Protein AF-A0A8B2S7N9-F1 (afdb_monomer_lite)

Sequence (149 aa):
MKIEQVSLKNFRCFEQLDVTFHPQLTVLIAPNGTGKTTILDAVRIALWTFVKGFDLGSQTGKSAAIQIEDMRIERRGQEMEPILPTLTRRQRHPVVQIRDMLGLNKDPNLVIERKKWFTQAVTMLKTAPDDFDQFLQSSPFRALIAASI

pLDDT: mean 75.24, std 12.62, range [42.97, 91.06]

Secondary structure (DSSP, 8-state):
----EEEEEEETTEEEEEEEPPSSEEEEEE-TTSSHHHHHHHHHHHHHHHHHTTT---S-SS-SS--GGGB-EEEETTEEEE---S--TTS--S--TTSGGGTTTT-HHHHHHHHHHHHHHHHHHHH-GGGHHHHHHTS-PPEEEEEE-

Radius of gyration: 17.72 Å; chains: 1; bounding box: 40×42×50 Å

Structure (mmCIF, N/CA/C/O backbone):
data_AF-A0A8B2S7N9-F1
#
_entry.id   AF-A0A8B2S7N9-F1
#
loop_
_atom_site.group_PDB
_atom_site.id
_atom_site.type_symbol
_atom_site.label_atom_id
_atom_site.label_alt_id
_atom_site.label_comp_id
_atom_site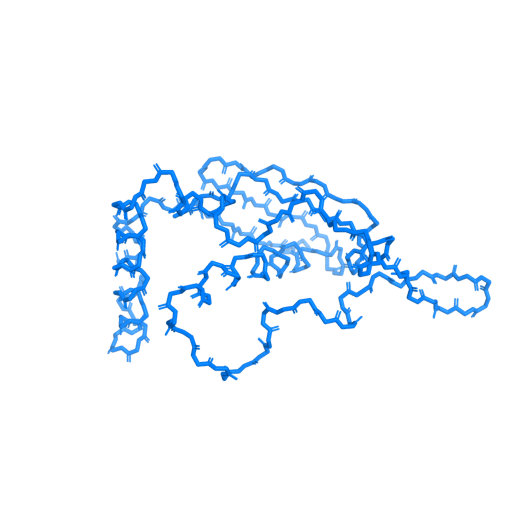.label_asym_id
_atom_site.label_entity_id
_atom_site.label_seq_id
_atom_site.pdbx_PDB_ins_code
_atom_site.Cartn_x
_atom_site.Cartn_y
_atom_site.Cartn_z
_atom_site.occupancy
_atom_site.B_iso_or_equiv
_atom_site.auth_seq_id
_atom_site.auth_comp_id
_atom_site.auth_asym_id
_atom_site.auth_atom_id
_atom_site.pdbx_PDB_model_num
ATOM 1 N N . MET A 1 1 ? -10.755 3.889 7.680 1.00 63.56 1 MET A N 1
ATOM 2 C CA . MET A 1 1 ? -10.506 4.533 6.365 1.00 63.56 1 MET A CA 1
ATOM 3 C C . MET A 1 1 ? -10.432 3.439 5.311 1.00 63.56 1 MET A C 1
ATOM 5 O O . MET A 1 1 ? -9.825 2.418 5.600 1.00 63.56 1 MET A O 1
ATOM 9 N N . LYS A 1 2 ? -11.070 3.603 4.146 1.00 73.25 2 LYS A N 1
ATOM 10 C CA . LYS A 1 2 ? -11.067 2.597 3.069 1.00 73.25 2 LYS A CA 1
ATOM 11 C C . LYS A 1 2 ? -10.343 3.179 1.855 1.00 73.25 2 LYS A C 1
ATOM 13 O O . LYS A 1 2 ? -10.622 4.312 1.484 1.00 73.25 2 LYS A O 1
ATOM 18 N N . ILE A 1 3 ? -9.397 2.432 1.292 1.00 78.38 3 ILE A N 1
ATOM 19 C CA . ILE A 1 3 ? -8.651 2.831 0.092 1.00 78.38 3 ILE A CA 1
ATOM 20 C C . ILE A 1 3 ? -9.337 2.200 -1.100 1.00 78.38 3 ILE A C 1
ATOM 22 O O . ILE A 1 3 ? -9.375 0.978 -1.173 1.00 78.38 3 ILE A O 1
ATOM 26 N N . GLU A 1 4 ? -9.867 3.011 -2.005 1.00 85.00 4 GLU A N 1
ATOM 27 C CA . GLU A 1 4 ? -10.627 2.540 -3.167 1.00 85.00 4 GLU A CA 1
ATOM 28 C C . GLU A 1 4 ? -9.724 2.176 -4.340 1.00 85.00 4 GLU A C 1
ATOM 30 O O . GLU A 1 4 ? -9.925 1.140 -4.968 1.00 85.00 4 GLU A O 1
ATOM 35 N N . GLN A 1 5 ? -8.698 2.987 -4.587 1.00 87.12 5 GLN A N 1
ATOM 36 C CA . GLN A 1 5 ? -7.778 2.816 -5.700 1.00 87.12 5 GLN A CA 1
ATOM 37 C C . GLN A 1 5 ? -6.368 3.260 -5.306 1.00 87.12 5 GLN A C 1
ATOM 39 O O . GLN A 1 5 ? -6.197 4.166 -4.486 1.00 87.12 5 GLN A O 1
ATOM 44 N N . VAL A 1 6 ? -5.363 2.631 -5.909 1.00 88.25 6 VAL A N 1
ATOM 45 C CA . VAL A 1 6 ? -3.984 3.124 -5.932 1.00 88.25 6 VAL A CA 1
ATOM 46 C C . VAL A 1 6 ? -3.490 3.183 -7.375 1.00 88.25 6 VAL A C 1
ATOM 48 O O . VAL A 1 6 ? -3.739 2.269 -8.158 1.00 88.25 6 VAL A O 1
ATOM 51 N N . SER A 1 7 ? -2.789 4.265 -7.701 1.00 89.12 7 SER A N 1
ATOM 52 C CA . SER A 1 7 ? -2.180 4.504 -9.008 1.00 89.12 7 SER A CA 1
ATOM 53 C C . SER A 1 7 ? -0.681 4.699 -8.823 1.00 89.12 7 SER A C 1
ATOM 55 O O . SER A 1 7 ? -0.256 5.574 -8.066 1.00 89.12 7 SER A O 1
ATOM 57 N N . LEU A 1 8 ? 0.117 3.874 -9.492 1.00 88.56 8 LEU A N 1
ATOM 58 C CA . LEU A 1 8 ? 1.575 3.893 -9.459 1.00 88.56 8 LEU A CA 1
ATOM 59 C C . LEU A 1 8 ? 2.109 4.297 -10.825 1.00 88.56 8 LEU A C 1
ATOM 61 O O . LEU A 1 8 ? 1.616 3.828 -11.848 1.00 88.56 8 LEU A O 1
ATOM 65 N N . LYS A 1 9 ? 3.155 5.121 -10.825 1.00 87.62 9 LYS A N 1
ATOM 66 C CA . LYS A 1 9 ? 3.867 5.528 -12.033 1.00 87.62 9 LYS A CA 1
ATOM 67 C C . LYS A 1 9 ? 5.363 5.593 -11.761 1.00 87.62 9 LYS A C 1
ATOM 69 O O . LYS A 1 9 ? 5.772 6.264 -10.817 1.00 87.62 9 LYS A O 1
ATOM 74 N N . ASN A 1 10 ? 6.161 4.914 -12.584 1.00 88.00 10 ASN A N 1
ATOM 75 C CA . ASN A 1 10 ? 7.617 4.787 -12.447 1.00 88.00 10 ASN A CA 1
ATOM 76 C C . ASN A 1 10 ? 8.065 4.398 -11.026 1.00 88.00 10 ASN A C 1
ATOM 78 O O . ASN A 1 10 ? 9.035 4.941 -10.496 1.00 88.00 10 ASN A O 1
ATOM 82 N N . PHE A 1 11 ? 7.345 3.456 -10.411 1.00 88.19 11 PHE A N 1
ATOM 83 C CA . PHE A 1 11 ? 7.568 3.017 -9.036 1.00 88.19 11 PHE A CA 1
ATOM 84 C C . PHE A 1 11 ? 8.031 1.557 -9.015 1.00 88.19 11 PHE A C 1
ATOM 86 O O .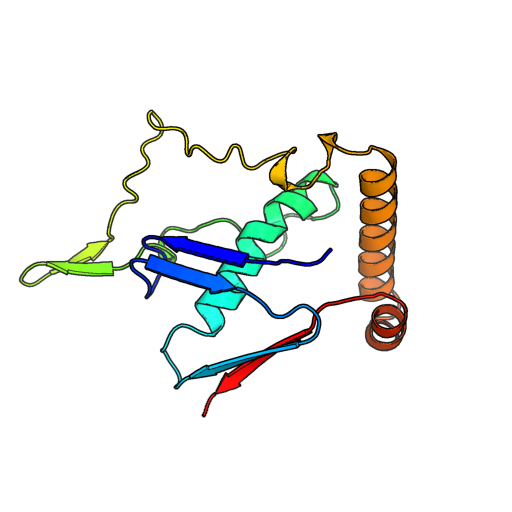 PHE A 1 11 ? 7.269 0.636 -9.326 1.00 88.19 11 PHE A O 1
ATOM 93 N N . ARG A 1 12 ? 9.295 1.348 -8.634 1.00 89.50 12 ARG A N 1
ATOM 94 C CA . ARG A 1 12 ? 9.993 0.054 -8.616 1.00 89.50 12 ARG A CA 1
ATOM 95 C C . ARG A 1 12 ? 9.808 -0.725 -9.925 1.00 89.50 12 ARG A C 1
ATOM 97 O O . ARG A 1 12 ? 10.293 -0.310 -10.967 1.00 89.50 12 ARG A O 1
ATOM 104 N N . CYS A 1 13 ? 9.117 -1.861 -9.897 1.00 88.81 13 CYS A N 1
ATOM 105 C CA . CYS A 1 13 ? 8.921 -2.716 -11.070 1.00 88.81 13 CYS A CA 1
ATOM 106 C C . CYS A 1 13 ? 7.817 -2.233 -12.025 1.00 88.81 13 CYS A C 1
ATOM 108 O O . CYS A 1 13 ? 7.702 -2.781 -13.119 1.00 88.81 13 CYS A O 1
ATOM 110 N N . PHE A 1 14 ? 7.028 -1.218 -11.657 1.00 90.00 14 PHE A N 1
ATOM 111 C CA . PHE A 1 14 ? 5.887 -0.762 -12.448 1.00 90.00 14 PHE A CA 1
ATOM 112 C C . PHE A 1 14 ? 6.179 0.561 -13.160 1.00 90.00 14 PHE A C 1
ATOM 114 O O . PHE A 1 14 ? 6.490 1.571 -12.526 1.00 90.00 14 PHE A O 1
ATOM 121 N N . GLU A 1 15 ? 6.032 0.570 -14.486 1.00 88.81 15 GLU A N 1
ATOM 122 C CA . GLU A 1 15 ? 5.989 1.812 -15.267 1.00 88.81 15 GLU A CA 1
ATOM 123 C C . GLU A 1 15 ? 4.670 2.556 -15.024 1.00 88.81 15 GLU A C 1
ATOM 125 O O . GLU A 1 15 ? 4.681 3.737 -14.685 1.00 88.81 15 GLU A O 1
ATOM 130 N N . GLN A 1 16 ? 3.547 1.842 -15.114 1.00 89.25 16 GLN A N 1
ATOM 131 C CA . GLN A 1 16 ? 2.208 2.309 -14.771 1.00 89.25 16 GLN A CA 1
ATOM 132 C C . GLN A 1 16 ? 1.421 1.126 -14.195 1.00 89.25 16 GLN A C 1
ATOM 134 O O . GLN A 1 16 ? 1.442 0.035 -14.765 1.00 89.25 16 GLN A O 1
ATOM 139 N N . LEU A 1 17 ? 0.736 1.329 -13.070 1.00 90.88 17 LEU A N 1
ATOM 140 C CA . LEU A 1 17 ? -0.179 0.342 -12.501 1.00 90.88 17 LEU A CA 1
ATOM 141 C C . LEU A 1 17 ? -1.345 1.042 -11.807 1.00 90.88 17 LEU A C 1
ATOM 143 O O . LEU A 1 17 ? -1.132 1.837 -10.896 1.00 90.88 17 LEU A O 1
ATOM 147 N N . ASP A 1 18 ? -2.565 0.673 -12.175 1.00 91.06 18 ASP A N 1
ATOM 148 C CA . ASP A 1 18 ? -3.789 1.119 -11.520 1.00 91.06 18 ASP A CA 1
ATOM 149 C C . ASP A 1 18 ? -4.493 -0.089 -10.900 1.00 91.06 18 ASP A C 1
ATOM 151 O O . ASP A 1 18 ? -4.818 -1.055 -11.590 1.00 91.06 18 ASP A O 1
ATOM 155 N N . VAL A 1 19 ? -4.703 -0.055 -9.584 1.00 89.31 19 VAL A N 1
ATOM 156 C CA . VAL A 1 19 ? -5.367 -1.132 -8.842 1.00 89.31 19 VAL A CA 1
ATOM 157 C C . VAL A 1 19 ? -6.598 -0.576 -8.152 1.00 89.31 19 VAL A C 1
ATOM 159 O O . VAL A 1 19 ? -6.491 0.274 -7.267 1.00 89.31 19 VAL A O 1
ATOM 162 N N . THR A 1 20 ? -7.763 -1.101 -8.518 1.00 89.81 20 THR A N 1
ATOM 163 C CA . THR A 1 20 ? -9.020 -0.867 -7.804 1.00 89.81 20 THR A CA 1
ATOM 164 C C . THR A 1 20 ? -9.225 -1.975 -6.780 1.00 89.81 20 THR A C 1
ATOM 166 O O . THR A 1 20 ? -9.207 -3.160 -7.102 1.00 89.81 20 THR A O 1
ATOM 169 N N . PHE A 1 21 ? -9.426 -1.589 -5.527 1.00 87.94 21 PHE A N 1
ATOM 170 C CA . PHE A 1 21 ? -9.610 -2.516 -4.422 1.00 87.94 21 PHE A CA 1
ATOM 171 C C . PHE A 1 21 ? -11.102 -2.778 -4.186 1.00 87.94 21 PHE A C 1
ATOM 173 O O . PHE A 1 21 ? -11.921 -1.852 -4.151 1.00 87.94 21 PHE A O 1
ATOM 180 N N . HIS A 1 22 ? -11.452 -4.036 -3.940 1.00 86.38 22 HIS A N 1
ATOM 181 C CA . HIS A 1 22 ? -12.820 -4.439 -3.631 1.00 86.38 22 HIS A CA 1
ATOM 182 C C . HIS A 1 22 ? -13.268 -3.906 -2.250 1.00 86.38 22 HIS A C 1
ATOM 184 O O . HIS A 1 22 ? -12.464 -3.901 -1.314 1.00 86.38 22 HIS A O 1
ATOM 190 N N . PRO A 1 23 ? -14.542 -3.494 -2.071 1.00 81.75 23 PRO A N 1
ATOM 191 C CA . PRO A 1 23 ? -15.082 -2.953 -0.819 1.00 81.75 23 PRO A CA 1
ATOM 192 C C . PRO A 1 23 ? -14.803 -3.734 0.466 1.00 81.75 23 PRO A C 1
ATOM 194 O O . PRO A 1 23 ? -14.652 -3.098 1.514 1.00 81.75 23 PRO A O 1
ATOM 197 N N . GLN A 1 24 ? -14.723 -5.064 0.380 1.00 80.12 24 GLN A N 1
ATOM 198 C CA . GLN A 1 24 ? -14.585 -5.970 1.526 1.00 80.12 24 GLN A CA 1
ATOM 199 C C . GLN A 1 24 ? -13.176 -6.580 1.640 1.00 80.12 24 GLN A C 1
ATOM 201 O O . GLN A 1 24 ? -12.457 -6.295 2.597 1.00 80.12 24 GLN A O 1
ATOM 206 N N . LEU A 1 25 ? -12.763 -7.384 0.656 1.00 82.69 25 LEU A N 1
ATOM 207 C CA . LEU A 1 25 ? -11.490 -8.108 0.639 1.00 82.69 25 LEU A CA 1
ATOM 208 C C . LEU A 1 25 ? -10.866 -8.040 -0.753 1.00 82.69 25 LEU A C 1
ATOM 210 O O . LEU A 1 25 ? -11.546 -8.315 -1.737 1.00 82.69 25 LEU A O 1
ATOM 214 N N . THR A 1 26 ? -9.576 -7.719 -0.831 1.00 87.56 26 THR A N 1
ATOM 215 C CA . THR A 1 26 ? -8.775 -7.897 -2.050 1.00 87.56 26 THR A CA 1
ATOM 216 C C . THR A 1 26 ? -7.607 -8.834 -1.763 1.00 87.56 26 THR A C 1
ATOM 218 O O . THR A 1 26 ? -6.863 -8.622 -0.804 1.00 87.56 26 THR A O 1
ATOM 221 N N . VAL A 1 27 ? -7.444 -9.856 -2.604 1.00 87.31 27 VAL A N 1
ATOM 222 C CA . VAL A 1 27 ? -6.336 -10.815 -2.530 1.00 87.31 27 VAL A CA 1
ATOM 223 C C . VAL A 1 27 ? -5.398 -10.568 -3.708 1.00 87.31 27 VAL A C 1
ATOM 225 O O . VAL A 1 27 ? -5.811 -10.647 -4.862 1.00 87.31 27 VAL A O 1
ATOM 228 N N . LEU A 1 28 ? -4.139 -10.245 -3.416 1.00 87.88 28 LEU A N 1
ATOM 229 C CA . LEU A 1 28 ? -3.084 -10.045 -4.404 1.00 87.88 28 LEU A CA 1
ATOM 230 C C . LEU A 1 28 ? -2.323 -11.355 -4.597 1.00 87.88 28 LEU A C 1
ATOM 232 O O . LEU A 1 28 ? -1.647 -11.826 -3.679 1.00 87.88 28 LEU A O 1
ATOM 236 N N . ILE A 1 29 ? -2.425 -11.915 -5.800 1.00 87.12 29 ILE A N 1
ATOM 237 C CA . ILE A 1 29 ? -1.832 -13.197 -6.176 1.00 87.12 29 ILE A CA 1
ATOM 238 C C . ILE A 1 29 ? -0.895 -12.974 -7.360 1.00 87.12 29 ILE A C 1
ATOM 240 O O . ILE A 1 29 ? -1.291 -12.416 -8.379 1.00 87.12 29 ILE A O 1
ATOM 244 N N . ALA A 1 30 ? 0.358 -13.391 -7.213 1.00 84.12 30 ALA A N 1
ATOM 245 C CA . ALA A 1 30 ? 1.383 -13.347 -8.253 1.00 84.12 30 ALA A CA 1
ATOM 246 C C . ALA A 1 30 ? 2.574 -14.226 -7.829 1.00 84.12 30 ALA A C 1
ATOM 248 O O . ALA A 1 30 ? 2.667 -14.567 -6.646 1.00 84.12 30 ALA A O 1
ATOM 249 N N . PRO A 1 31 ? 3.527 -14.527 -8.722 1.00 87.31 31 PRO A N 1
ATOM 250 C CA . PRO A 1 31 ? 4.816 -15.104 -8.346 1.00 87.31 31 PRO A CA 1
ATOM 251 C C . PRO A 1 31 ? 5.659 -14.176 -7.457 1.00 87.31 31 PRO A C 1
ATOM 253 O O . PRO A 1 31 ? 5.392 -12.972 -7.303 1.00 87.31 31 PRO A O 1
ATOM 256 N N . ASN A 1 32 ? 6.690 -14.733 -6.827 1.00 85.56 32 ASN A N 1
ATOM 257 C CA . ASN A 1 32 ? 7.689 -13.942 -6.111 1.00 85.56 32 ASN A CA 1
ATOM 258 C C . ASN A 1 32 ? 8.439 -13.005 -7.070 1.00 85.56 32 ASN A C 1
ATOM 260 O O . ASN A 1 32 ? 8.713 -13.348 -8.214 1.00 85.56 32 ASN A O 1
ATOM 264 N N . GLY A 1 33 ? 8.738 -11.790 -6.603 1.00 82.75 33 GLY A N 1
ATOM 265 C CA . GLY A 1 33 ? 9.415 -10.764 -7.407 1.00 82.75 33 GLY A CA 1
ATOM 266 C C . GLY A 1 33 ? 8.509 -9.943 -8.336 1.00 82.75 33 GLY A C 1
ATOM 267 O O . GLY A 1 33 ? 8.952 -8.924 -8.850 1.00 82.75 33 GLY A O 1
ATOM 268 N N . THR A 1 34 ? 7.226 -10.286 -8.493 1.00 85.62 34 THR A N 1
ATOM 269 C CA . THR A 1 34 ? 6.299 -9.577 -9.408 1.00 85.62 34 THR A CA 1
ATOM 270 C C . THR A 1 34 ? 5.741 -8.255 -8.849 1.00 85.62 34 THR A C 1
ATOM 272 O O . THR A 1 34 ? 4.916 -7.609 -9.480 1.00 85.62 34 THR A O 1
ATOM 275 N N . GLY A 1 35 ? 6.161 -7.826 -7.653 1.00 85.12 35 GLY A N 1
ATOM 276 C CA . GLY A 1 35 ? 5.763 -6.521 -7.105 1.00 85.12 35 GLY A CA 1
ATOM 277 C C . GLY A 1 35 ? 4.527 -6.513 -6.197 1.00 85.12 35 GLY A C 1
ATOM 278 O O . GLY A 1 35 ? 3.995 -5.447 -5.908 1.00 85.12 35 GLY A O 1
ATOM 279 N N . LYS A 1 36 ? 4.089 -7.659 -5.660 1.00 90.00 36 LYS A N 1
ATOM 280 C CA . LYS A 1 36 ? 3.011 -7.698 -4.643 1.00 90.00 36 LYS A CA 1
ATOM 281 C C . LYS A 1 36 ? 3.328 -6.808 -3.434 1.00 90.00 36 LYS A C 1
ATOM 283 O O . LYS A 1 36 ? 2.529 -5.960 -3.047 1.00 90.00 36 LYS A O 1
ATOM 288 N N . THR A 1 37 ? 4.537 -6.958 -2.888 1.00 88.69 37 THR A N 1
ATOM 289 C CA . THR A 1 37 ? 5.042 -6.130 -1.782 1.00 88.69 37 THR A CA 1
ATOM 290 C C . THR A 1 37 ? 5.159 -4.664 -2.188 1.00 88.69 37 THR A C 1
ATOM 292 O O . THR A 1 37 ? 4.873 -3.789 -1.383 1.00 88.69 37 THR A O 1
ATOM 295 N N . THR A 1 38 ? 5.488 -4.381 -3.453 1.00 90.31 38 THR A N 1
ATOM 296 C CA . THR A 1 38 ? 5.533 -3.016 -3.997 1.00 90.31 38 THR A CA 1
ATOM 297 C C . THR A 1 38 ? 4.173 -2.323 -3.909 1.00 90.31 38 THR A C 1
ATOM 299 O O . THR A 1 38 ? 4.125 -1.158 -3.529 1.00 90.31 38 THR A O 1
ATOM 302 N N . ILE A 1 39 ? 3.067 -3.021 -4.197 1.00 89.75 39 ILE A N 1
ATOM 303 C CA . ILE A 1 39 ? 1.714 -2.449 -4.072 1.00 89.75 39 ILE A CA 1
ATOM 304 C C . ILE A 1 39 ? 1.411 -2.108 -2.605 1.00 89.75 39 ILE A C 1
ATOM 306 O O . ILE A 1 39 ? 0.952 -1.004 -2.311 1.00 89.75 39 ILE A O 1
ATOM 310 N N . LEU A 1 40 ? 1.700 -3.028 -1.678 1.00 88.81 40 LEU A N 1
ATOM 311 C CA . LEU A 1 40 ? 1.479 -2.807 -0.243 1.00 88.81 40 LEU A CA 1
ATOM 312 C C . LEU A 1 40 ? 2.350 -1.671 0.315 1.00 88.81 40 LEU A C 1
ATOM 314 O O . LEU A 1 40 ? 1.860 -0.837 1.078 1.00 88.81 40 LEU A O 1
ATOM 318 N N . ASP A 1 41 ? 3.615 -1.593 -0.098 1.00 87.62 41 ASP A N 1
ATOM 319 C CA . ASP A 1 41 ? 4.527 -0.517 0.294 1.00 87.62 41 ASP A CA 1
ATOM 320 C C . ASP A 1 41 ? 4.084 0.836 -0.265 1.00 87.62 41 ASP A C 1
ATOM 322 O O . ASP A 1 41 ? 4.107 1.833 0.456 1.00 87.62 41 ASP A O 1
ATOM 326 N N . ALA A 1 42 ? 3.625 0.887 -1.516 1.00 87.38 42 ALA A N 1
ATOM 327 C CA . ALA A 1 42 ? 3.106 2.118 -2.098 1.00 87.38 42 ALA A CA 1
ATOM 328 C C . ALA A 1 42 ? 1.876 2.627 -1.335 1.00 87.38 42 ALA A C 1
ATOM 330 O O . ALA A 1 42 ? 1.792 3.811 -1.003 1.00 87.38 42 ALA A O 1
ATOM 331 N N . VAL A 1 43 ? 0.954 1.721 -0.989 1.00 86.88 43 VAL A N 1
ATOM 332 C CA . VAL A 1 43 ? -0.196 2.033 -0.135 1.00 86.88 43 VAL A CA 1
ATOM 333 C C . VAL A 1 43 ? 0.273 2.560 1.224 1.00 86.88 43 VAL A C 1
ATOM 335 O O . VAL A 1 43 ? -0.195 3.608 1.667 1.00 86.88 43 VAL A O 1
ATOM 338 N N . ARG A 1 44 ? 1.240 1.898 1.869 1.00 85.12 44 ARG A N 1
ATOM 339 C CA . ARG A 1 44 ? 1.822 2.346 3.143 1.00 85.12 44 ARG A CA 1
ATOM 340 C C . ARG A 1 44 ? 2.407 3.759 3.047 1.00 85.12 44 ARG A C 1
ATOM 342 O O . ARG A 1 44 ? 2.121 4.584 3.913 1.00 85.12 44 ARG A O 1
ATOM 349 N N . ILE A 1 45 ? 3.215 4.043 2.024 1.00 83.00 45 ILE A N 1
ATOM 350 C CA . ILE A 1 45 ? 3.842 5.358 1.811 1.00 83.00 45 ILE A CA 1
ATOM 351 C C . ILE A 1 45 ? 2.768 6.430 1.587 1.00 83.00 45 ILE A C 1
ATOM 353 O O . ILE A 1 45 ? 2.814 7.490 2.214 1.00 83.00 45 ILE A O 1
ATOM 357 N N . ALA A 1 46 ? 1.760 6.143 0.757 1.00 80.81 46 ALA A N 1
ATOM 358 C CA . ALA A 1 46 ? 0.653 7.061 0.505 1.00 80.81 46 ALA A CA 1
ATOM 359 C C . ALA A 1 46 ? -0.118 7.389 1.796 1.00 80.81 46 ALA A C 1
ATOM 361 O O . ALA A 1 46 ? -0.390 8.558 2.080 1.00 80.81 46 ALA A O 1
ATOM 362 N N . LEU A 1 47 ? -0.406 6.370 2.611 1.00 78.44 47 LEU A N 1
ATOM 363 C CA . LEU A 1 47 ? -1.109 6.503 3.887 1.00 78.44 47 LEU A CA 1
ATOM 364 C C . LEU A 1 47 ? -0.299 7.229 4.963 1.00 78.44 47 LEU A C 1
ATOM 366 O O . LEU A 1 47 ? -0.879 7.910 5.807 1.00 78.44 47 LEU A O 1
ATOM 370 N N . TRP A 1 48 ? 1.028 7.113 4.961 1.00 76.69 48 TRP A N 1
ATOM 371 C CA . TRP A 1 48 ? 1.860 7.712 6.006 1.00 76.69 48 TRP A CA 1
ATOM 372 C C . TRP A 1 48 ? 1.752 9.237 6.057 1.00 76.69 48 TRP A C 1
ATOM 374 O O . TRP A 1 48 ? 1.852 9.830 7.130 1.00 76.69 48 TRP A O 1
ATOM 384 N N . THR A 1 49 ? 1.473 9.877 4.919 1.00 69.31 49 THR A N 1
ATOM 385 C CA . THR A 1 49 ? 1.188 11.319 4.859 1.00 69.31 49 THR A CA 1
ATOM 386 C C . THR A 1 49 ? -0.012 11.715 5.730 1.00 69.31 49 THR A C 1
ATOM 388 O O . THR A 1 49 ? 0.041 12.744 6.402 1.00 69.31 49 THR A O 1
ATOM 391 N N . PHE A 1 50 ? -1.048 10.868 5.800 1.00 71.12 50 PHE A N 1
ATOM 392 C CA . PHE A 1 50 ? -2.194 11.042 6.698 1.00 71.12 50 PHE A CA 1
ATOM 393 C C . PHE A 1 50 ? -1.773 10.921 8.159 1.00 71.12 50 PHE A C 1
ATOM 395 O O . PHE A 1 50 ? -2.066 11.802 8.959 1.00 71.12 50 PHE A O 1
ATOM 402 N N . VAL A 1 51 ? -1.048 9.850 8.494 1.00 71.75 51 VAL A N 1
ATOM 403 C CA . VAL A 1 51 ? -0.619 9.548 9.869 1.00 71.75 51 VAL A CA 1
ATOM 404 C C . VAL A 1 51 ? 0.278 10.658 10.424 1.00 71.75 51 VAL A C 1
ATOM 406 O O . VAL A 1 51 ? 0.073 11.105 11.553 1.00 71.75 51 VAL A O 1
ATOM 409 N N . LYS A 1 52 ? 1.214 11.171 9.611 1.00 70.19 52 LYS A N 1
ATOM 410 C CA . LYS A 1 52 ? 2.057 12.324 9.966 1.00 70.19 52 LYS A CA 1
ATOM 411 C C . LYS A 1 52 ? 1.243 13.568 10.325 1.00 70.19 52 LYS A C 1
ATOM 413 O O . LYS A 1 52 ? 1.649 14.309 11.211 1.00 70.19 52 LYS A O 1
ATOM 418 N N . GLY A 1 53 ? 0.097 13.787 9.677 1.00 65.31 53 GLY A N 1
ATOM 419 C CA . GLY A 1 53 ? -0.775 14.933 9.949 1.00 65.31 53 GLY A CA 1
ATOM 420 C C . GLY A 1 53 ? -1.356 14.971 11.369 1.00 65.31 53 GLY A C 1
ATOM 421 O O . GLY A 1 53 ? -1.850 16.015 11.787 1.00 65.31 53 GLY A O 1
ATOM 422 N N . PHE A 1 54 ? -1.289 13.867 12.121 1.00 64.88 54 PHE A N 1
ATOM 423 C CA . PHE A 1 54 ? -1.823 13.778 13.482 1.00 64.88 54 PHE A CA 1
ATOM 424 C C . PHE A 1 54 ? -0.780 13.913 14.593 1.00 64.88 54 PHE A C 1
ATOM 426 O O . PHE A 1 54 ? -1.173 13.858 15.757 1.00 64.88 54 PHE A O 1
ATOM 433 N N . ASP A 1 55 ? 0.501 14.093 14.251 1.00 64.81 55 ASP A N 1
ATOM 434 C CA . ASP A 1 55 ? 1.626 14.128 15.204 1.00 64.81 55 ASP A CA 1
ATOM 435 C C . ASP A 1 55 ? 1.763 12.835 16.045 1.00 64.81 55 ASP A C 1
ATOM 437 O O . ASP A 1 55 ? 2.299 12.815 17.147 1.00 64.81 55 ASP A O 1
ATOM 441 N N . LEU A 1 56 ? 1.239 11.717 15.525 1.00 61.31 56 LEU A N 1
ATOM 442 C CA . LEU A 1 56 ? 1.161 10.426 16.226 1.00 61.31 56 LEU A CA 1
ATOM 443 C C . LEU A 1 56 ? 2.377 9.510 15.987 1.00 61.31 56 LEU A C 1
ATOM 445 O O . LEU A 1 56 ? 2.392 8.381 16.478 1.00 61.31 56 LEU A O 1
ATOM 449 N N . GLY A 1 57 ? 3.387 9.949 15.228 1.00 56.47 57 GLY A N 1
ATOM 450 C CA . GLY A 1 57 ? 4.523 9.111 14.827 1.00 56.47 57 GLY A CA 1
ATOM 451 C C . GLY A 1 57 ? 5.882 9.725 15.156 1.00 56.47 57 GLY A C 1
ATOM 452 O O . GLY A 1 57 ? 6.246 10.753 14.591 1.00 56.47 57 GLY A O 1
ATOM 453 N N . SER A 1 58 ? 6.674 9.051 15.997 1.00 54.91 58 SER A N 1
ATOM 454 C CA . SER A 1 58 ? 8.116 9.298 16.120 1.00 54.91 58 SER A CA 1
ATOM 455 C C . SER A 1 58 ? 8.851 8.782 14.874 1.00 54.91 58 SER A C 1
ATOM 457 O O . SER A 1 58 ? 8.474 7.757 14.307 1.00 54.91 58 SER A O 1
ATOM 459 N N . GLN A 1 59 ? 9.920 9.462 14.436 1.00 52.81 59 GLN A N 1
ATOM 460 C CA . GLN A 1 59 ? 10.743 9.074 13.270 1.00 52.81 59 GLN A CA 1
ATOM 461 C C . GLN A 1 59 ? 11.624 7.827 13.502 1.00 52.81 59 GLN A C 1
ATOM 463 O O . GLN A 1 59 ? 12.752 7.738 13.027 1.00 52.81 59 GLN A O 1
ATOM 468 N N . THR A 1 60 ? 11.146 6.846 14.253 1.00 42.97 60 THR A N 1
ATOM 469 C CA . THR A 1 60 ? 11.897 5.629 14.565 1.00 42.97 60 THR A CA 1
ATOM 470 C C . THR A 1 60 ? 11.508 4.523 13.584 1.00 42.97 60 THR A C 1
ATOM 472 O O . THR A 1 60 ? 10.571 3.771 13.836 1.00 42.97 60 THR A O 1
ATOM 475 N N . GLY A 1 61 ? 12.191 4.453 12.432 1.00 55.50 61 GLY A N 1
ATOM 476 C CA . GLY A 1 61 ? 12.055 3.370 11.443 1.00 55.50 61 GLY A CA 1
ATOM 477 C C . GLY A 1 61 ? 12.334 3.790 9.992 1.00 55.50 61 GLY A C 1
ATOM 478 O O . GLY A 1 61 ? 12.619 4.958 9.727 1.00 55.50 61 GLY A O 1
ATOM 479 N N . LYS A 1 62 ? 12.227 2.845 9.034 1.00 55.56 62 LYS A N 1
ATOM 480 C CA . LYS A 1 62 ? 12.243 3.163 7.589 1.00 55.56 62 LYS A CA 1
ATOM 481 C C . LYS A 1 62 ? 11.231 4.275 7.333 1.00 55.56 62 LYS A C 1
ATOM 483 O O . LYS A 1 62 ? 10.036 4.093 7.576 1.00 55.56 62 LYS A O 1
ATOM 488 N N . SER A 1 63 ? 11.721 5.417 6.856 1.00 59.78 63 SER A N 1
ATOM 489 C CA . SER A 1 63 ? 10.872 6.545 6.494 1.00 59.78 63 SER A CA 1
ATOM 490 C C . SER A 1 63 ? 9.845 6.049 5.484 1.00 59.78 63 SER A C 1
ATOM 492 O O . SER A 1 63 ? 10.227 5.623 4.399 1.00 59.78 63 SER A O 1
ATOM 494 N N . ALA A 1 64 ? 8.556 6.085 5.835 1.00 69.81 64 ALA A N 1
ATOM 495 C CA . ALA A 1 64 ? 7.460 5.828 4.900 1.00 69.81 64 ALA A CA 1
ATOM 496 C C . ALA A 1 64 ? 7.268 7.057 3.991 1.00 69.81 64 ALA A C 1
ATOM 498 O O . ALA A 1 64 ? 6.244 7.732 3.975 1.00 69.81 64 ALA A O 1
ATOM 499 N N . ALA A 1 65 ? 8.351 7.383 3.302 1.00 75.50 65 ALA A N 1
ATOM 500 C CA . ALA A 1 65 ? 8.491 8.382 2.269 1.00 75.50 65 ALA A CA 1
ATOM 501 C C . ALA A 1 65 ? 9.095 7.672 1.055 1.00 75.50 65 ALA A C 1
ATOM 503 O O . ALA A 1 65 ? 9.766 6.655 1.214 1.00 75.50 65 ALA A O 1
ATOM 504 N N . ILE A 1 66 ? 8.859 8.221 -0.132 1.00 81.62 66 ILE A N 1
ATOM 505 C CA . ILE A 1 66 ? 9.459 7.712 -1.366 1.00 81.62 66 ILE A CA 1
ATOM 506 C C . ILE A 1 66 ? 10.979 7.875 -1.265 1.00 81.62 66 ILE A C 1
ATOM 508 O O . ILE A 1 66 ? 11.465 8.974 -0.984 1.00 81.62 66 ILE A O 1
ATOM 512 N N . GLN A 1 67 ? 11.712 6.788 -1.479 1.00 82.81 67 GLN A N 1
ATOM 513 C CA . GLN A 1 67 ? 13.171 6.760 -1.456 1.00 82.81 67 GLN A CA 1
ATOM 514 C C . GLN A 1 67 ? 13.750 6.642 -2.868 1.00 82.81 67 GLN A C 1
ATOM 516 O O . GLN A 1 67 ? 13.050 6.334 -3.828 1.00 82.81 67 GLN A O 1
ATOM 521 N N . ILE A 1 68 ? 15.058 6.867 -2.998 1.00 81.12 68 ILE A N 1
ATOM 522 C CA . ILE A 1 68 ? 15.775 6.696 -4.273 1.00 81.12 68 ILE A CA 1
ATOM 523 C C . ILE A 1 68 ? 15.648 5.246 -4.773 1.00 81.12 68 ILE A C 1
ATOM 525 O O . ILE A 1 68 ? 15.466 5.030 -5.967 1.00 81.12 68 ILE A O 1
ATOM 529 N N . GLU A 1 69 ? 15.661 4.271 -3.858 1.00 83.00 69 GLU A N 1
ATOM 530 C CA . GLU A 1 69 ? 15.459 2.841 -4.148 1.00 83.00 69 GLU A CA 1
ATOM 531 C C . GLU A 1 69 ? 14.061 2.501 -4.692 1.00 83.00 69 GLU A C 1
ATOM 533 O O . GLU A 1 69 ? 13.869 1.439 -5.280 1.00 83.00 69 GLU A O 1
ATOM 538 N N . ASP A 1 70 ? 13.088 3.403 -4.539 1.00 84.94 70 ASP A N 1
ATOM 539 C CA . ASP A 1 70 ? 11.744 3.214 -5.076 1.00 84.94 70 ASP A CA 1
ATOM 540 C C . ASP A 1 70 ? 11.622 3.621 -6.554 1.00 84.94 70 ASP A C 1
ATOM 542 O O . ASP A 1 70 ? 10.583 3.376 -7.174 1.00 84.94 70 ASP A O 1
ATOM 546 N N . MET A 1 71 ? 12.654 4.239 -7.140 1.00 85.50 71 MET A N 1
ATOM 547 C CA . MET A 1 71 ? 12.645 4.599 -8.558 1.00 85.50 71 MET A CA 1
ATOM 548 C C . MET A 1 71 ? 12.704 3.352 -9.438 1.00 85.50 71 MET A C 1
ATOM 550 O O . MET A 1 71 ? 13.491 2.434 -9.200 1.00 85.50 71 MET A O 1
ATOM 554 N N . ARG A 1 72 ? 11.884 3.330 -10.495 1.00 85.06 72 ARG A N 1
ATOM 555 C CA . ARG A 1 72 ? 11.991 2.297 -11.531 1.00 85.06 72 ARG A CA 1
ATOM 556 C C . ARG A 1 72 ? 13.357 2.378 -12.200 1.00 85.06 72 ARG A C 1
ATOM 558 O O . ARG A 1 72 ? 13.789 3.460 -12.579 1.00 85.06 72 ARG A O 1
ATOM 565 N N . ILE A 1 73 ? 14.004 1.233 -12.374 1.00 85.56 73 ILE A N 1
ATOM 566 C CA . ILE A 1 73 ? 15.272 1.117 -13.097 1.00 85.56 73 ILE A CA 1
ATOM 567 C C . ILE A 1 73 ? 14.997 0.372 -14.400 1.00 85.56 73 ILE A C 1
ATOM 569 O O . ILE A 1 73 ? 14.324 -0.660 -14.400 1.00 85.56 73 ILE A O 1
ATOM 573 N N . GLU A 1 74 ? 15.501 0.900 -15.507 1.00 84.12 74 GLU A N 1
ATOM 574 C CA . GLU A 1 74 ? 15.340 0.321 -16.836 1.00 84.12 74 GLU A CA 1
ATOM 575 C C . GLU A 1 74 ? 16.695 0.200 -17.526 1.00 84.12 74 GLU A C 1
ATOM 577 O O . GLU A 1 74 ? 17.592 1.021 -17.337 1.00 84.12 74 GLU A O 1
ATOM 582 N N . ARG A 1 75 ? 16.854 -0.852 -18.329 1.00 81.81 75 ARG A N 1
ATOM 583 C CA . ARG A 1 75 ? 18.074 -1.051 -19.101 1.00 81.81 75 ARG A CA 1
ATOM 584 C C . ARG A 1 75 ? 18.058 -0.136 -20.321 1.00 81.81 75 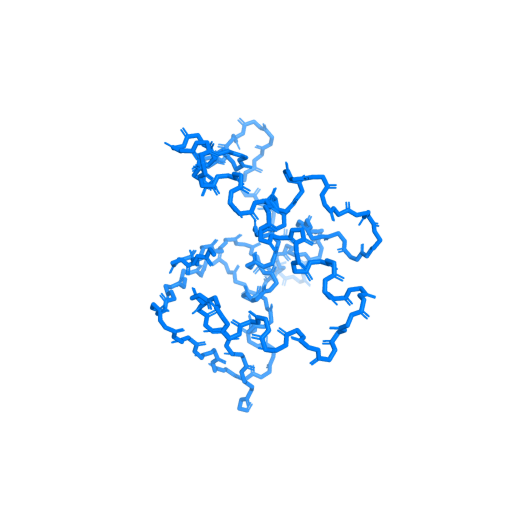ARG A C 1
ATOM 586 O O . ARG A 1 75 ? 17.237 -0.329 -21.217 1.00 81.81 75 ARG A O 1
ATOM 593 N N . ARG A 1 76 ? 18.994 0.808 -20.390 1.00 81.44 76 ARG A N 1
ATOM 594 C CA . ARG A 1 76 ? 19.238 1.638 -21.575 1.00 81.44 76 ARG A CA 1
ATOM 595 C C . ARG A 1 76 ? 20.612 1.303 -22.139 1.00 81.44 76 ARG A C 1
ATOM 597 O O . ARG A 1 76 ? 21.648 1.643 -21.582 1.00 81.44 76 ARG A O 1
ATOM 604 N N . GLY A 1 77 ? 20.616 0.558 -23.245 1.00 82.94 77 GLY A N 1
ATOM 605 C CA . GLY A 1 77 ? 21.847 0.032 -23.836 1.00 82.94 77 GLY A CA 1
ATOM 606 C C . GLY A 1 77 ? 22.525 -1.003 -22.930 1.00 82.94 77 GLY A C 1
ATOM 607 O O . GLY A 1 77 ? 21.953 -2.057 -22.634 1.00 82.94 77 GLY A O 1
ATOM 608 N N . GLN A 1 78 ? 23.761 -0.723 -22.513 1.00 79.00 78 GLN A N 1
ATOM 609 C CA . GLN A 1 78 ? 24.535 -1.605 -21.631 1.00 79.00 78 GLN A CA 1
ATOM 610 C C . GLN A 1 78 ? 24.388 -1.269 -20.140 1.00 79.00 78 GLN A C 1
ATOM 612 O O . GLN A 1 78 ? 24.805 -2.077 -19.314 1.00 79.00 78 GLN A O 1
ATOM 617 N N . GLU A 1 79 ? 23.745 -0.153 -19.791 1.00 82.81 79 GLU A N 1
ATOM 618 C CA . GLU A 1 79 ? 23.635 0.327 -18.413 1.00 82.81 79 GLU A CA 1
ATOM 619 C C . GLU A 1 79 ? 22.201 0.217 -17.872 1.00 82.81 79 GLU A C 1
ATOM 621 O O . GLU A 1 79 ? 21.218 0.188 -18.619 1.00 82.81 79 GLU A O 1
ATOM 626 N N . MET A 1 80 ? 22.089 0.111 -16.547 1.00 79.00 80 MET A N 1
ATOM 627 C CA . MET A 1 80 ? 20.821 0.176 -15.822 1.00 79.00 80 MET A CA 1
ATOM 628 C C . MET A 1 80 ? 20.654 1.598 -15.294 1.00 79.00 80 MET A C 1
A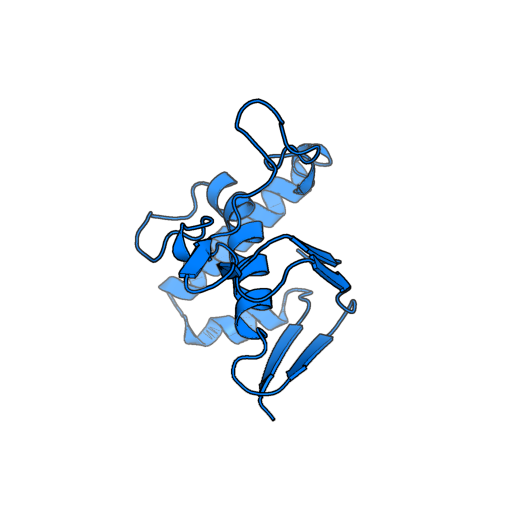TOM 630 O O . MET A 1 80 ? 21.394 2.011 -14.403 1.00 79.00 80 MET A O 1
ATOM 634 N N . GLU A 1 81 ? 19.686 2.336 -15.826 1.00 82.06 81 GLU A N 1
ATOM 635 C CA . GLU A 1 81 ? 19.458 3.734 -15.465 1.00 82.06 81 GLU A CA 1
ATOM 636 C C . GLU A 1 81 ? 18.158 3.892 -14.660 1.00 82.06 81 GLU A C 1
ATOM 638 O O . GLU A 1 81 ? 17.137 3.280 -14.998 1.00 82.06 81 GLU A O 1
ATOM 643 N N . PRO A 1 82 ? 18.150 4.720 -13.598 1.00 79.50 82 PRO A N 1
ATOM 644 C CA . PRO A 1 82 ? 16.920 5.081 -12.915 1.00 79.50 82 PRO A CA 1
ATOM 645 C C . PRO A 1 82 ? 16.070 5.984 -13.815 1.00 79.50 82 PRO A C 1
ATOM 647 O O . PRO A 1 82 ? 16.528 7.009 -14.325 1.00 79.50 82 PRO A O 1
ATOM 650 N N . ILE A 1 83 ? 14.796 5.642 -13.964 1.00 80.56 83 ILE A N 1
ATOM 651 C CA . ILE A 1 83 ? 13.822 6.496 -14.630 1.00 80.56 83 ILE A CA 1
ATOM 652 C C . ILE A 1 83 ? 13.470 7.627 -13.680 1.00 80.56 83 ILE A C 1
ATOM 654 O O . ILE A 1 83 ? 12.752 7.447 -12.693 1.00 80.56 83 ILE A O 1
ATOM 658 N N . LEU A 1 84 ? 13.968 8.815 -14.009 1.00 70.75 84 LEU A N 1
ATOM 659 C CA . LEU A 1 84 ? 13.620 10.019 -13.280 1.00 70.75 84 LEU A CA 1
ATOM 660 C C . LEU A 1 84 ? 12.109 10.267 -13.387 1.00 70.75 84 LEU A C 1
ATOM 662 O O . LEU A 1 84 ? 11.539 10.180 -14.483 1.00 70.75 84 LEU A O 1
ATOM 666 N N . PRO A 1 85 ? 11.438 10.605 -12.275 1.00 64.94 85 PRO A N 1
ATOM 667 C CA . PRO A 1 85 ? 10.054 11.030 -12.342 1.00 64.94 85 PRO A CA 1
ATOM 668 C C . PRO A 1 85 ? 9.955 12.247 -13.264 1.00 64.94 85 PRO A C 1
ATOM 670 O O . PRO A 1 85 ? 10.709 13.210 -13.137 1.00 64.94 85 PRO A O 1
ATOM 673 N N . THR A 1 86 ? 8.984 12.235 -14.177 1.00 62.06 86 THR A N 1
ATOM 674 C CA . THR A 1 86 ? 8.713 13.375 -15.070 1.00 62.06 86 THR A CA 1
ATOM 675 C C . THR A 1 86 ? 8.285 14.633 -14.305 1.00 62.06 86 THR A C 1
ATOM 677 O O . THR A 1 86 ? 8.259 15.719 -14.871 1.00 62.06 86 THR A O 1
ATOM 680 N N . LEU A 1 87 ? 7.958 14.504 -13.015 1.00 58.50 87 LEU A N 1
ATOM 681 C CA . LEU A 1 87 ? 7.578 15.599 -12.131 1.00 58.50 87 LEU A CA 1
ATOM 682 C C . LEU A 1 87 ? 8.828 16.282 -11.564 1.00 58.50 87 LEU A C 1
ATOM 684 O O . LEU A 1 87 ? 9.473 15.791 -10.641 1.00 58.50 87 LEU A O 1
ATOM 688 N N . THR A 1 88 ? 9.155 17.451 -12.104 1.00 56.44 88 THR A N 1
ATOM 689 C CA . THR A 1 88 ? 10.181 18.340 -11.542 1.00 56.44 88 THR A CA 1
ATOM 690 C C . THR A 1 88 ? 9.587 19.241 -10.458 1.00 56.44 88 THR A C 1
ATOM 692 O O . THR A 1 88 ? 8.390 19.500 -10.446 1.00 56.44 88 THR A O 1
ATOM 695 N N . ARG A 1 89 ? 10.415 19.833 -9.582 1.00 54.62 89 ARG A N 1
ATOM 696 C CA . ARG A 1 89 ? 9.972 20.808 -8.553 1.00 54.62 89 ARG A CA 1
ATOM 697 C C . ARG A 1 89 ? 9.152 21.988 -9.124 1.00 54.62 89 ARG A C 1
ATOM 699 O O . ARG A 1 89 ? 8.427 22.645 -8.382 1.00 54.62 89 ARG A O 1
ATOM 706 N N . ARG A 1 90 ? 9.271 22.254 -10.434 1.00 52.06 90 ARG A N 1
ATOM 707 C CA . ARG A 1 90 ? 8.504 23.256 -11.198 1.00 52.06 90 ARG A CA 1
ATOM 708 C C . ARG A 1 90 ? 7.134 22.748 -11.670 1.00 52.06 90 ARG A C 1
ATOM 710 O O . ARG A 1 90 ? 6.214 23.547 -11.798 1.00 52.06 90 ARG A O 1
ATOM 717 N N . GLN A 1 91 ? 6.984 21.445 -11.893 1.00 54.50 91 GLN A N 1
ATOM 718 C CA . GLN A 1 91 ? 5.721 20.795 -12.228 1.00 54.50 91 GLN A CA 1
ATOM 719 C C . GLN A 1 91 ? 5.118 20.189 -10.961 1.00 54.50 91 GLN A C 1
ATOM 721 O O . GLN A 1 91 ? 5.444 19.077 -10.549 1.00 54.50 91 GLN A O 1
ATOM 726 N N . ARG A 1 92 ? 4.229 20.948 -10.314 1.00 47.56 92 ARG A N 1
ATOM 727 C CA . ARG A 1 92 ? 3.439 20.420 -9.199 1.00 47.56 92 ARG A CA 1
ATOM 728 C C . ARG A 1 92 ? 2.564 19.287 -9.727 1.00 47.56 92 ARG A C 1
ATOM 730 O O . ARG A 1 92 ? 1.887 19.461 -10.738 1.00 47.56 92 ARG A O 1
ATOM 737 N N . HIS A 1 93 ? 2.567 18.145 -9.042 1.00 55.06 93 HIS A N 1
ATOM 738 C CA . HIS A 1 93 ? 1.581 17.105 -9.318 1.00 55.06 93 HIS A CA 1
ATOM 739 C C . HIS A 1 93 ? 0.184 17.745 -9.194 1.00 55.06 93 HIS A C 1
ATOM 741 O O . HIS A 1 93 ? -0.034 18.493 -8.237 1.00 55.06 93 HIS A O 1
ATOM 747 N N . PRO A 1 94 ? -0.782 17.452 -10.087 1.00 52.62 94 PRO A N 1
ATOM 748 C CA . PRO A 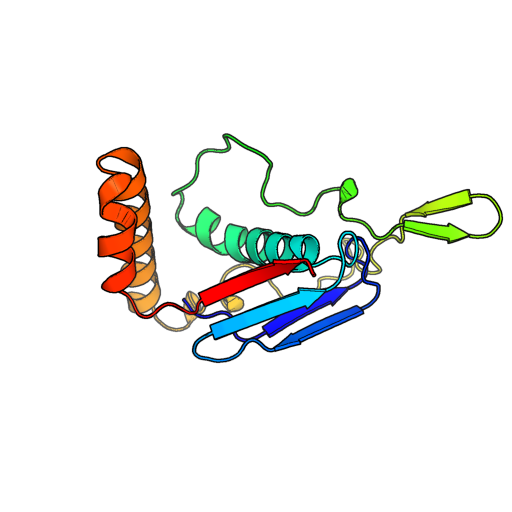1 94 ? -2.169 17.929 -9.953 1.00 52.62 94 PRO A CA 1
ATOM 749 C C . PRO A 1 94 ? -2.835 17.511 -8.629 1.00 52.62 94 PRO A C 1
ATOM 751 O O . PRO A 1 94 ? -3.891 18.010 -8.260 1.00 52.62 94 PRO A O 1
ATOM 754 N N . VAL A 1 95 ? -2.192 16.601 -7.900 1.00 52.38 95 VAL A N 1
ATOM 755 C CA . VAL A 1 95 ? -2.583 16.113 -6.593 1.00 52.38 95 VAL A CA 1
ATOM 756 C C . VAL A 1 95 ? -1.777 16.884 -5.551 1.00 52.38 95 VAL A C 1
ATOM 758 O O . VAL A 1 95 ? -0.588 16.636 -5.357 1.00 52.38 95 VAL A O 1
ATOM 761 N N . VAL A 1 96 ? -2.423 17.823 -4.860 1.00 52.19 96 VAL A N 1
ATOM 762 C CA . VAL A 1 96 ? -1.842 18.474 -3.680 1.00 52.19 96 VAL A CA 1
ATOM 763 C C . VAL A 1 96 ? -2.120 17.579 -2.473 1.00 52.19 96 VAL A C 1
ATOM 765 O O . VAL A 1 96 ? -3.160 17.643 -1.816 1.00 52.19 96 VAL A O 1
ATOM 768 N N . GLN A 1 97 ? -1.187 16.665 -2.237 1.00 56.41 97 GLN A N 1
ATOM 769 C CA . GLN A 1 97 ? -1.280 15.582 -1.267 1.00 56.41 97 GLN A CA 1
ATOM 770 C C . GLN A 1 97 ? -1.106 16.086 0.175 1.00 56.41 97 GLN A C 1
ATOM 772 O O . GLN A 1 97 ? -0.060 15.842 0.765 1.00 56.41 97 GLN A O 1
ATOM 777 N N . ILE A 1 98 ? -2.067 16.817 0.767 1.00 53.62 98 ILE A N 1
ATOM 778 C CA . ILE A 1 98 ? -1.955 17.088 2.220 1.00 53.62 98 ILE A CA 1
ATOM 779 C C . ILE A 1 98 ? -3.244 17.296 3.031 1.00 53.62 98 ILE A C 1
ATOM 781 O O . ILE A 1 98 ? -3.212 17.049 4.232 1.00 53.62 98 ILE A O 1
ATOM 785 N N . ARG A 1 99 ? -4.392 17.684 2.455 1.00 47.66 99 ARG A N 1
ATOM 786 C CA . ARG A 1 99 ? -5.635 17.849 3.254 1.00 47.66 99 ARG A CA 1
ATOM 787 C C . ARG A 1 99 ? -6.916 17.386 2.564 1.00 47.66 99 ARG A C 1
ATOM 789 O O . ARG A 1 99 ? -7.671 16.616 3.157 1.00 47.66 99 ARG A O 1
ATOM 796 N N . ASP A 1 100 ? -7.129 17.768 1.308 1.00 49.31 100 ASP A N 1
ATOM 797 C CA . ASP A 1 100 ? -8.354 17.409 0.573 1.00 49.31 100 ASP A CA 1
ATOM 798 C C . ASP A 1 100 ? -8.454 15.915 0.258 1.00 49.31 100 ASP A C 1
ATOM 800 O O . ASP A 1 100 ? -9.513 15.317 0.437 1.00 49.31 100 ASP A O 1
ATOM 804 N N . MET A 1 101 ? -7.339 15.279 -0.118 1.00 47.44 101 MET A N 1
ATOM 805 C CA . MET A 1 101 ? -7.291 13.831 -0.384 1.00 47.44 101 MET A CA 1
ATOM 806 C C . MET A 1 101 ? -7.660 12.971 0.820 1.00 47.44 101 MET A C 1
ATOM 808 O O . MET A 1 101 ? -8.110 11.839 0.686 1.00 47.44 101 MET A O 1
ATOM 812 N N . LEU A 1 102 ? -7.464 13.522 2.010 1.00 52.88 102 LEU A N 1
ATOM 813 C CA . LEU A 1 102 ? -7.711 12.848 3.271 1.00 52.88 102 LEU A CA 1
ATOM 814 C C . LEU A 1 102 ? -9.135 13.124 3.777 1.00 52.88 102 LEU A C 1
ATOM 816 O O . LEU A 1 102 ? -9.545 12.578 4.803 1.00 52.88 102 LEU A O 1
ATOM 820 N N . GLY A 1 103 ? -9.898 13.960 3.060 1.00 54.38 103 GLY A N 1
ATOM 821 C CA . GLY A 1 103 ? -11.197 14.467 3.490 1.00 54.38 103 GLY A CA 1
ATOM 822 C C . GLY A 1 103 ? -11.106 15.388 4.708 1.00 54.38 103 GLY A C 1
ATOM 823 O O . GLY A 1 103 ? -12.135 15.682 5.305 1.00 54.38 103 GLY A O 1
ATOM 824 N N . LEU A 1 104 ? -9.901 15.850 5.075 1.00 56.31 104 LEU A N 1
ATOM 825 C CA . LEU A 1 104 ? -9.671 16.658 6.278 1.00 56.31 104 LEU A CA 1
ATOM 826 C C . LEU A 1 104 ? -10.323 18.045 6.195 1.00 56.31 104 LEU A C 1
ATOM 828 O O . LEU A 1 104 ? -10.588 18.649 7.226 1.00 56.31 104 LEU A O 1
ATOM 832 N N . ASN A 1 105 ? -10.594 18.528 4.981 1.00 55.78 105 ASN A N 1
ATOM 833 C CA . ASN A 1 105 ? -11.332 19.768 4.740 1.00 55.78 105 ASN A CA 1
ATOM 834 C C . ASN A 1 105 ? -12.838 19.544 4.508 1.00 55.78 105 ASN A C 1
ATOM 836 O O . ASN A 1 105 ? -13.576 20.519 4.422 1.00 55.78 105 ASN A O 1
ATOM 840 N N . LYS A 1 106 ? -13.301 18.290 4.368 1.00 62.12 106 LYS A N 1
ATOM 841 C CA . LYS A 1 106 ? -14.719 17.994 4.096 1.00 62.12 106 LYS A CA 1
ATOM 842 C C . LYS A 1 106 ? -15.567 18.028 5.368 1.00 62.12 106 LYS A C 1
ATOM 844 O O . LYS A 1 106 ? -16.676 18.541 5.321 1.00 62.12 106 LYS A O 1
ATOM 849 N N . ASP A 1 107 ? -15.054 17.490 6.476 1.00 68.19 107 ASP A N 1
ATOM 850 C CA . ASP A 1 107 ? -15.752 17.474 7.768 1.00 68.19 107 ASP A CA 1
ATOM 851 C C . ASP A 1 107 ? -14.746 17.404 8.939 1.00 68.19 107 ASP A C 1
ATOM 853 O O . ASP A 1 107 ? -14.027 16.405 9.067 1.00 68.19 107 ASP A O 1
ATOM 857 N N . PRO A 1 108 ? -14.687 18.426 9.813 1.00 69.56 108 PRO A N 1
ATOM 858 C CA . PRO A 1 108 ? -13.847 18.424 11.010 1.00 69.56 108 PRO A CA 1
ATOM 859 C C . PRO A 1 108 ? -14.111 17.241 11.955 1.00 69.56 108 PRO A C 1
ATOM 861 O O . PRO A 1 108 ? -13.175 16.745 12.586 1.00 69.56 108 PRO A O 1
ATOM 864 N N . ASN A 1 109 ? -15.351 16.748 12.039 1.00 74.56 109 ASN A N 1
ATOM 865 C CA . ASN A 1 109 ? -15.710 15.650 12.939 1.00 74.56 109 ASN A CA 1
ATOM 866 C C . ASN A 1 109 ? -15.071 14.331 12.501 1.00 74.56 109 ASN A C 1
ATOM 868 O O . ASN A 1 109 ? -14.509 13.614 13.330 1.00 74.56 109 ASN A O 1
ATOM 872 N N . LEU A 1 110 ? -15.053 14.058 11.193 1.00 69.88 110 LEU A N 1
ATOM 873 C CA . LEU A 1 110 ? -14.384 12.883 10.628 1.00 69.88 110 LEU A CA 1
ATOM 874 C C . LEU A 1 110 ? -12.878 12.883 10.923 1.00 69.88 110 LEU A C 1
ATOM 876 O O . LEU A 1 110 ? -12.276 11.826 11.114 1.00 69.88 110 LEU A O 1
ATOM 880 N N . VAL A 1 111 ? -12.250 14.061 10.972 1.00 69.62 111 VAL A N 1
ATOM 881 C CA . VAL A 1 111 ? -10.832 14.198 11.336 1.00 69.62 111 VAL A CA 1
ATOM 882 C C . VAL A 1 111 ? -10.602 13.817 12.790 1.00 69.62 111 VAL A C 1
ATOM 884 O O . VAL A 1 111 ? -9.680 13.058 13.089 1.00 69.62 111 VAL A O 1
ATOM 887 N N . ILE A 1 112 ? -11.438 14.342 13.685 1.00 75.19 112 ILE A N 1
ATOM 888 C CA . ILE A 1 112 ? -11.354 14.100 15.127 1.00 75.19 112 ILE A CA 1
ATOM 889 C C . ILE A 1 112 ? -11.603 12.621 15.431 1.00 75.19 112 ILE A C 1
ATOM 891 O O . ILE A 1 112 ? -10.835 12.015 16.177 1.00 75.19 112 ILE A O 1
ATOM 895 N N . GLU A 1 113 ? -12.620 12.021 14.811 1.00 77.31 113 GLU A N 1
ATOM 896 C CA . GLU A 1 113 ? -12.946 10.604 14.965 1.00 77.31 113 GLU A CA 1
ATOM 897 C C . GLU A 1 113 ? -11.788 9.713 14.499 1.00 77.31 113 GLU A C 1
ATOM 899 O O . GLU A 1 113 ? -11.339 8.833 15.236 1.00 77.31 113 GLU A O 1
ATOM 904 N N . ARG A 1 114 ? -11.220 9.991 13.317 1.00 74.94 114 ARG A N 1
ATOM 905 C CA . ARG A 1 114 ? -10.058 9.250 12.806 1.00 74.94 114 ARG A CA 1
ATOM 906 C C . ARG A 1 114 ? -8.832 9.435 13.693 1.00 74.94 114 ARG A C 1
ATOM 908 O O . ARG A 1 114 ? -8.145 8.453 13.956 1.00 74.94 114 ARG A O 1
ATOM 915 N N . LYS A 1 115 ? -8.569 10.651 14.185 1.00 75.19 115 LYS A N 1
ATOM 916 C CA . LYS A 1 115 ? -7.476 10.909 15.134 1.00 75.19 115 LYS A CA 1
ATOM 917 C C . LYS A 1 115 ? -7.655 10.073 16.398 1.00 75.19 115 LYS A C 1
ATOM 919 O O . LYS A 1 115 ? -6.722 9.393 16.804 1.00 75.19 115 LYS A O 1
ATOM 924 N N . LYS A 1 116 ? -8.856 10.085 16.985 1.00 80.81 116 LYS A N 1
ATOM 925 C CA . LYS A 1 116 ? -9.189 9.318 18.193 1.00 80.81 116 LYS A CA 1
ATOM 926 C C . LYS A 1 116 ? -8.987 7.821 17.975 1.00 80.81 116 LYS A C 1
ATOM 928 O O . LYS A 1 116 ? -8.337 7.182 18.799 1.00 80.81 116 LYS A O 1
ATOM 933 N N . TRP A 1 117 ? -9.478 7.296 16.852 1.00 81.25 117 TRP A N 1
ATOM 934 C CA . TRP A 1 117 ? -9.305 5.894 16.485 1.00 81.25 117 TRP A CA 1
ATOM 935 C C . TRP A 1 117 ? -7.822 5.519 16.357 1.00 81.25 117 TRP A C 1
ATOM 937 O O . TRP A 1 117 ? -7.383 4.545 16.962 1.00 81.25 117 TRP A O 1
ATOM 947 N N . PHE A 1 118 ? -7.022 6.322 15.641 1.00 78.38 118 PHE A N 1
ATOM 948 C CA . PHE A 1 118 ? -5.584 6.070 15.491 1.00 78.38 118 PHE A CA 1
ATOM 949 C C . PHE A 1 118 ? -4.843 6.129 16.829 1.00 78.38 118 PHE A C 1
ATOM 951 O O . PHE A 1 118 ? -4.006 5.270 17.094 1.00 78.38 118 PHE A O 1
ATOM 958 N N . THR A 1 119 ? -5.157 7.100 17.688 1.00 80.62 119 THR A N 1
ATOM 959 C CA . THR A 1 119 ? -4.566 7.180 19.029 1.00 80.62 119 THR A CA 1
ATOM 960 C C . THR A 1 119 ? -4.891 5.933 19.847 1.00 80.62 119 THR A C 1
ATOM 962 O O . THR A 1 119 ? -3.985 5.348 20.428 1.00 80.62 119 THR A O 1
ATOM 965 N N . GLN A 1 120 ? -6.152 5.486 19.856 1.00 83.06 120 GLN A N 1
ATOM 966 C CA . GLN A 1 120 ? -6.562 4.267 20.564 1.00 83.06 120 GLN A CA 1
ATOM 967 C C . GLN A 1 120 ? -5.850 3.024 20.026 1.00 83.06 120 GLN A C 1
ATOM 969 O O . GLN A 1 120 ? -5.333 2.240 20.817 1.00 83.06 120 GLN A O 1
ATOM 974 N N . ALA A 1 121 ? -5.753 2.891 18.700 1.00 83.06 121 ALA A N 1
ATOM 975 C CA . ALA A 1 121 ? -5.041 1.797 18.050 1.00 83.06 121 ALA A CA 1
ATOM 976 C C . ALA A 1 121 ? -3.561 1.756 18.468 1.00 83.06 121 ALA A C 1
ATOM 978 O O . ALA A 1 121 ? -3.047 0.709 18.853 1.00 83.06 121 ALA A O 1
ATOM 979 N N . VAL A 1 122 ? -2.878 2.907 18.443 1.00 82.31 122 VAL A N 1
ATOM 980 C CA . VAL A 1 122 ? -1.470 3.019 18.859 1.00 82.31 122 VAL A CA 1
ATOM 981 C C . VAL A 1 122 ? -1.304 2.731 20.349 1.00 82.31 122 VAL A C 1
ATOM 983 O O . VAL A 1 122 ? -0.335 2.079 20.732 1.00 82.31 122 VAL A O 1
ATOM 986 N N . THR A 1 123 ? -2.219 3.204 21.196 1.00 84.94 123 THR A N 1
ATOM 987 C CA . THR A 1 123 ? -2.189 2.912 22.632 1.00 84.94 123 THR A CA 1
ATOM 988 C C . THR A 1 123 ? -2.333 1.417 22.882 1.00 84.94 123 THR A C 1
ATOM 990 O O . THR A 1 123 ? -1.490 0.859 23.575 1.00 84.94 123 THR A O 1
ATOM 993 N N . MET A 1 124 ? -3.315 0.755 22.264 1.00 85.00 124 MET A N 1
ATOM 994 C CA . MET A 1 124 ? -3.508 -0.691 22.406 1.00 85.00 124 MET A CA 1
ATOM 995 C C . MET A 1 124 ? -2.296 -1.488 21.932 1.00 85.00 124 MET A C 1
ATOM 997 O O . MET A 1 124 ? -1.816 -2.336 22.673 1.00 85.00 124 MET A O 1
ATOM 1001 N N . LEU A 1 125 ? -1.718 -1.145 20.777 1.00 82.62 125 LEU A N 1
ATOM 1002 C CA . LEU A 1 125 ? -0.486 -1.782 20.294 1.00 82.62 125 LEU A CA 1
ATOM 1003 C C . LEU A 1 125 ? 0.692 -1.656 21.276 1.00 82.62 125 LEU A C 1
ATOM 1005 O O . LEU A 1 125 ? 1.578 -2.504 21.271 1.00 82.62 125 LEU A O 1
ATOM 1009 N N . LYS A 1 126 ? 0.727 -0.602 22.102 1.00 84.19 126 LYS A N 1
ATOM 1010 C CA . LYS A 1 126 ? 1.775 -0.394 23.114 1.00 84.19 126 LYS A CA 1
ATOM 1011 C C . LYS A 1 126 ? 1.477 -1.082 24.446 1.00 84.19 126 LYS A C 1
ATOM 1013 O O . LYS A 1 126 ? 2.421 -1.460 25.130 1.00 84.19 126 LYS A O 1
ATOM 1018 N N . THR A 1 127 ? 0.209 -1.182 24.847 1.00 87.38 127 THR A N 1
ATOM 1019 C CA . THR A 1 127 ? -0.182 -1.672 26.181 1.00 87.38 127 THR A CA 1
ATOM 1020 C C . THR A 1 127 ? -0.618 -3.131 26.196 1.00 87.38 127 THR A C 1
ATOM 1022 O O . THR A 1 127 ? -0.337 -3.828 27.162 1.00 87.38 127 THR A O 1
ATOM 1025 N N . ALA A 1 128 ? -1.324 -3.574 25.158 1.00 87.44 128 ALA A N 1
ATOM 1026 C CA . ALA A 1 128 ? -1.933 -4.895 25.052 1.00 87.44 128 ALA A CA 1
ATOM 1027 C C . ALA A 1 128 ? -1.955 -5.328 23.571 1.00 87.44 128 ALA A C 1
ATOM 1029 O O . ALA A 1 128 ? -3.007 -5.294 22.928 1.00 87.44 128 ALA A O 1
ATOM 1030 N N . PRO A 1 129 ? -0.789 -5.669 22.991 1.00 85.38 129 PRO A N 1
ATOM 1031 C CA . PRO A 1 129 ? -0.691 -6.033 21.579 1.00 85.38 129 PRO A CA 1
ATOM 1032 C C . PRO A 1 129 ? -1.520 -7.277 21.227 1.00 85.38 129 PRO A C 1
ATOM 1034 O O . PRO A 1 129 ? -2.038 -7.346 20.115 1.00 85.38 129 PRO A O 1
ATOM 1037 N N . ASP A 1 130 ? -1.702 -8.204 22.173 1.00 87.94 130 ASP A N 1
ATOM 1038 C CA . ASP A 1 130 ? -2.482 -9.434 21.977 1.00 87.94 130 ASP A CA 1
ATOM 1039 C C . ASP A 1 130 ? -3.987 -9.160 21.775 1.00 87.94 130 ASP A C 1
ATOM 1041 O O . ASP A 1 130 ? -4.665 -9.896 21.061 1.00 87.94 130 ASP A O 1
ATOM 1045 N N . ASP A 1 131 ? -4.507 -8.053 22.319 1.00 83.75 131 ASP A N 1
ATOM 1046 C CA . ASP A 1 131 ? -5.921 -7.662 22.190 1.00 83.75 131 ASP A CA 1
ATOM 1047 C C . ASP A 1 131 ? -6.203 -6.859 20.907 1.00 83.75 131 ASP A C 1
ATOM 1049 O O . ASP A 1 131 ? -7.347 -6.477 20.622 1.00 83.75 131 ASP A O 1
ATOM 1053 N N . PHE A 1 132 ? -5.171 -6.569 20.107 1.00 81.75 132 PHE A N 1
ATOM 1054 C CA . PHE A 1 132 ? -5.316 -5.717 18.932 1.00 81.75 132 PHE A CA 1
ATOM 1055 C C . PHE A 1 132 ? -6.237 -6.338 17.878 1.00 81.75 132 PHE A C 1
ATOM 1057 O O . PHE A 1 132 ? -7.018 -5.622 17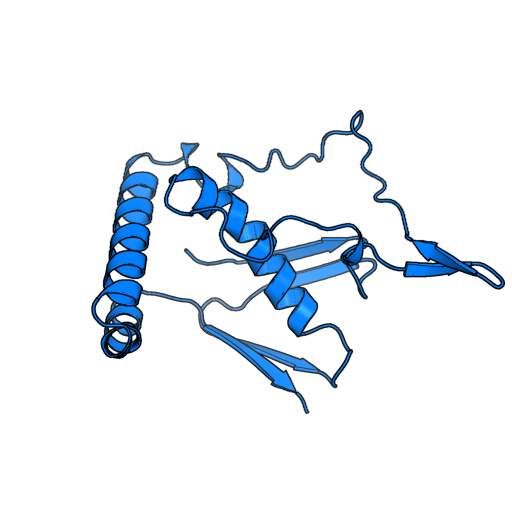.254 1.00 81.75 132 PHE A O 1
ATOM 1064 N N . ASP A 1 133 ? -6.226 -7.662 17.727 1.00 77.06 133 ASP A N 1
ATOM 1065 C CA . ASP A 1 133 ? -7.119 -8.362 16.800 1.00 77.06 133 ASP A CA 1
ATOM 1066 C C . ASP A 1 133 ? -8.596 -8.184 17.180 1.00 77.06 133 ASP A C 1
ATOM 1068 O O . ASP A 1 133 ? -9.447 -7.974 16.311 1.00 77.06 133 ASP A O 1
ATOM 1072 N N . GLN A 1 134 ? -8.913 -8.179 18.477 1.00 80.06 134 GLN A N 1
ATOM 1073 C CA . GLN A 1 134 ? -10.272 -7.938 18.962 1.00 80.06 134 GLN A CA 1
ATOM 1074 C C . GLN A 1 134 ? -10.690 -6.477 18.748 1.00 80.06 134 GLN A C 1
ATOM 1076 O O . GLN A 1 134 ? -11.814 -6.198 18.320 1.00 80.06 134 GLN A O 1
ATOM 1081 N N . PHE A 1 135 ? -9.771 -5.533 18.965 1.00 79.12 135 PHE A N 1
ATOM 1082 C CA . PHE A 1 135 ? -9.986 -4.131 18.608 1.00 79.12 135 PHE A CA 1
ATOM 1083 C C . PHE A 1 135 ? -10.241 -3.965 17.105 1.00 79.12 135 PHE A C 1
ATOM 1085 O O . PHE A 1 135 ? -11.146 -3.223 16.710 1.00 79.12 135 PHE A O 1
ATOM 1092 N N . LEU A 1 136 ? -9.507 -4.697 16.262 1.00 73.44 136 LEU A N 1
ATOM 1093 C CA . LEU A 1 136 ? -9.675 -4.646 14.816 1.00 73.44 136 LEU A CA 1
ATOM 1094 C C . LEU A 1 136 ? -11.052 -5.157 14.358 1.00 73.44 136 LEU A C 1
ATOM 1096 O O . LEU A 1 136 ? -11.631 -4.588 13.435 1.00 73.44 136 LEU A O 1
ATOM 1100 N N . GLN A 1 137 ? -11.618 -6.171 15.018 1.00 72.88 137 GLN A N 1
ATOM 1101 C CA . GLN A 1 137 ? -12.948 -6.710 14.686 1.00 72.88 137 GLN A CA 1
ATOM 1102 C C . GLN A 1 137 ? -14.090 -5.706 14.906 1.00 72.88 137 GLN A C 1
ATOM 1104 O O . GLN A 1 137 ? -15.107 -5.764 14.218 1.00 72.88 137 GLN A O 1
ATOM 1109 N N . SER A 1 138 ? -13.925 -4.761 15.836 1.00 73.31 138 SER A N 1
ATOM 1110 C CA . SER A 1 138 ? -14.948 -3.752 16.156 1.00 73.31 138 SER A CA 1
ATOM 1111 C C . SER A 1 138 ? -15.125 -2.676 15.078 1.00 73.31 138 SER A C 1
ATOM 1113 O O . SER A 1 138 ? -16.069 -1.888 15.119 1.00 73.31 138 SER A O 1
ATOM 1115 N N . SER A 1 139 ? -14.200 -2.605 14.121 1.00 66.94 139 SER A N 1
ATOM 1116 C CA . SER A 1 139 ? -14.094 -1.495 13.186 1.00 66.94 139 SER A CA 1
ATOM 1117 C C . SER A 1 139 ? -14.247 -1.976 11.733 1.00 66.94 139 SER A C 1
ATOM 1119 O O . SER A 1 139 ? -13.705 -3.011 11.348 1.00 66.94 139 SER A O 1
ATOM 1121 N N . PRO A 1 140 ? -14.970 -1.234 10.874 1.00 65.69 140 PRO A N 1
ATOM 1122 C CA . PRO A 1 140 ? -15.284 -1.665 9.513 1.00 65.69 140 PRO A CA 1
ATOM 1123 C C . PRO A 1 140 ? -14.084 -1.481 8.568 1.00 65.69 140 PRO A C 1
ATOM 1125 O O . PRO A 1 140 ? -14.017 -0.517 7.792 1.00 65.69 140 PRO A O 1
ATOM 1128 N N . PHE A 1 141 ? -13.121 -2.401 8.623 1.00 66.88 141 PHE A N 1
ATOM 1129 C CA . PHE A 1 141 ? -11.953 -2.391 7.742 1.00 66.88 141 PHE A CA 1
ATOM 1130 C C . PHE A 1 141 ? -12.182 -3.112 6.418 1.00 66.88 141 PHE A C 1
ATOM 1132 O O . PHE A 1 141 ? -13.124 -3.877 6.231 1.00 66.88 141 PHE A O 1
ATOM 1139 N N . ARG A 1 142 ? -11.275 -2.825 5.485 1.00 70.19 142 ARG A N 1
ATOM 1140 C CA . ARG A 1 142 ? -11.066 -3.589 4.259 1.00 70.19 142 ARG A CA 1
ATOM 1141 C C . ARG A 1 142 ? -9.813 -4.438 4.459 1.00 70.19 142 ARG A C 1
ATOM 1143 O O . ARG A 1 142 ? -8.798 -3.897 4.893 1.00 70.19 142 ARG A O 1
ATOM 1150 N N . ALA A 1 143 ? -9.875 -5.722 4.124 1.00 71.69 143 ALA A N 1
ATOM 1151 C CA . ALA A 1 143 ? -8.725 -6.617 4.209 1.00 71.69 143 ALA A CA 1
ATOM 1152 C C . ALA A 1 143 ? -7.943 -6.631 2.885 1.00 71.69 143 ALA A C 1
ATOM 1154 O O . ALA A 1 143 ? -8.526 -6.731 1.801 1.00 71.69 143 ALA A O 1
ATOM 1155 N N . LEU A 1 144 ? -6.617 -6.526 2.984 1.00 71.19 144 LEU A N 1
ATOM 1156 C CA . LEU A 1 144 ? -5.675 -6.677 1.877 1.00 71.19 144 LEU A CA 1
ATOM 1157 C C . LEU A 1 144 ? -4.730 -7.823 2.219 1.00 71.19 144 LEU A C 1
ATOM 1159 O O . LEU A 1 144 ? -3.940 -7.707 3.151 1.00 71.19 144 LEU A O 1
ATOM 1163 N N . ILE A 1 145 ? -4.825 -8.923 1.477 1.00 75.56 145 ILE A N 1
ATOM 1164 C CA . ILE A 1 145 ? -3.976 -10.102 1.676 1.00 75.56 145 ILE A CA 1
ATOM 1165 C C . ILE A 1 145 ? -3.083 -10.239 0.451 1.00 75.56 145 ILE A C 1
ATOM 1167 O O . ILE A 1 145 ? -3.575 -10.227 -0.674 1.00 75.56 145 ILE A O 1
ATOM 1171 N N . ALA A 1 146 ? -1.777 -10.378 0.656 1.00 71.69 146 ALA A N 1
ATOM 1172 C CA . ALA A 1 146 ? -0.850 -10.745 -0.406 1.00 71.69 146 ALA A CA 1
ATOM 1173 C C . ALA A 1 146 ? -0.363 -12.173 -0.169 1.00 71.69 146 ALA A C 1
ATOM 1175 O O . ALA A 1 146 ? 0.201 -12.467 0.882 1.00 71.69 146 ALA A O 1
ATOM 1176 N N . ALA A 1 147 ? -0.566 -13.041 -1.156 1.00 66.88 147 ALA A N 1
ATOM 1177 C CA . ALA A 1 147 ? -0.081 -14.414 -1.142 1.00 66.88 147 ALA A CA 1
ATOM 1178 C C . ALA A 1 147 ? 0.832 -14.638 -2.352 1.00 66.88 147 ALA A C 1
ATOM 1180 O O . ALA A 1 147 ? 0.585 -14.105 -3.439 1.00 66.88 147 ALA A O 1
ATOM 1181 N N . SER A 1 148 ? 1.915 -15.397 -2.171 1.00 66.75 148 SER A N 1
ATOM 1182 C CA . SER A 1 148 ? 2.638 -15.941 -3.321 1.00 66.75 148 SER A CA 1
ATOM 1183 C C . SER A 1 148 ? 2.050 -17.287 -3.697 1.00 66.75 148 SER A C 1
ATOM 1185 O O . SER A 1 148 ? 1.724 -18.075 -2.812 1.00 66.75 148 SER A O 1
ATOM 1187 N N . ILE A 1 149 ? 1.952 -17.520 -5.003 1.00 55.69 149 ILE A N 1
ATOM 1188 C CA . ILE A 1 149 ? 1.970 -18.873 -5.566 1.00 55.69 149 ILE A CA 1
ATOM 1189 C C . ILE A 1 149 ? 3.436 -19.282 -5.721 1.00 55.69 149 ILE A C 1
ATOM 1191 O O . ILE A 1 149 ? 4.271 -18.352 -5.900 1.00 55.69 149 ILE A O 1
#

Foldseek 3Di:
DADQKDWDDQWAADNTDIDGADQAEDEAEDAPPPCLVVVVLSVQLLCVLVVVVLVNDDPPDDPSHDDPNGGYWDDDDPDIHGDDPPADPVRDDPDPRHAVVVCNVVDVVVSVVVSVLVVVLVVCCVPPVVCSVVVVVVDRYHYYHYDYD